Protein AF-A0A1H7QN68-F1 (afdb_monomer_lite)

Organism: NCBI:txid650850

Structure (mmCIF, N/CA/C/O backbone):
data_AF-A0A1H7QN68-F1
#
_entry.id   AF-A0A1H7QN68-F1
#
loop_
_atom_site.group_PDB
_atom_site.id
_atom_site.type_symbol
_atom_site.label_atom_id
_atom_site.label_alt_id
_atom_site.label_comp_id
_atom_site.label_asym_id
_atom_site.label_entity_id
_atom_site.label_seq_id
_atom_site.pdbx_PDB_ins_code
_atom_site.Cartn_x
_atom_site.Cartn_y
_atom_site.Cartn_z
_atom_site.occupancy
_atom_site.B_iso_or_equiv
_atom_site.auth_seq_id
_atom_site.auth_comp_id
_atom_site.auth_asym_id
_atom_site.auth_atom_id
_atom_site.pdbx_PDB_model_num
ATOM 1 N N . MET A 1 1 ? -9.083 1.542 35.055 1.00 60.09 1 MET A N 1
ATOM 2 C CA . MET A 1 1 ? -8.509 0.551 34.114 1.00 60.09 1 MET A CA 1
ATOM 3 C C . MET A 1 1 ? -9.070 0.660 32.695 1.00 60.09 1 MET A C 1
ATOM 5 O O . MET A 1 1 ? -8.271 0.891 31.803 1.00 60.09 1 MET A O 1
ATOM 9 N N . LYS A 1 2 ? -10.392 0.596 32.450 1.00 62.53 2 LYS A N 1
ATOM 10 C CA . LYS A 1 2 ? -10.976 0.609 31.081 1.00 62.53 2 LYS A CA 1
ATOM 11 C C . LYS A 1 2 ? -10.493 1.745 30.150 1.00 62.53 2 LYS A C 1
ATOM 13 O O . LYS A 1 2 ? -10.200 1.475 28.995 1.00 62.53 2 LYS A O 1
ATOM 18 N N . LYS A 1 3 ? -10.327 2.974 30.662 1.00 66.19 3 LYS A N 1
ATOM 19 C CA . LYS A 1 3 ? -9.848 4.139 29.881 1.00 66.19 3 LYS A CA 1
ATOM 20 C C . LYS A 1 3 ? -8.395 4.027 29.383 1.00 66.19 3 LYS A C 1
ATOM 22 O O . LYS A 1 3 ? -8.049 4.620 28.371 1.00 66.19 3 LYS A O 1
ATOM 27 N N . PHE A 1 4 ? -7.540 3.295 30.100 1.00 68.56 4 PHE A N 1
ATOM 28 C CA . PHE A 1 4 ? -6.133 3.125 29.719 1.00 68.56 4 PHE A CA 1
ATOM 29 C C . PHE A 1 4 ? -5.991 2.090 28.597 1.00 68.56 4 PHE A C 1
ATOM 31 O O . PHE A 1 4 ? -5.291 2.332 27.621 1.00 68.56 4 PHE A O 1
ATOM 38 N N . TYR A 1 5 ? -6.729 0.978 28.696 1.00 69.31 5 TYR A N 1
ATOM 39 C CA . TYR A 1 5 ? -6.780 -0.037 27.641 1.00 69.31 5 TYR A CA 1
ATOM 40 C C . TYR A 1 5 ? -7.396 0.502 26.348 1.00 69.31 5 TYR A C 1
ATOM 42 O O . TYR A 1 5 ? -6.872 0.219 25.278 1.00 69.31 5 TYR A O 1
ATOM 50 N N . SER A 1 6 ? -8.450 1.324 26.436 1.00 75.69 6 SER A N 1
ATOM 51 C CA . SER A 1 6 ? -9.052 1.945 25.250 1.00 75.69 6 SER A CA 1
ATOM 52 C C . SER A 1 6 ? -8.104 2.920 24.554 1.00 75.69 6 SER A C 1
ATOM 54 O O . SER A 1 6 ? -8.057 2.932 23.332 1.00 75.69 6 SER A O 1
ATOM 56 N N . LYS A 1 7 ? -7.327 3.705 25.316 1.00 80.81 7 LYS A N 1
ATOM 57 C CA . LYS A 1 7 ? -6.323 4.611 24.746 1.00 80.81 7 LYS A CA 1
ATOM 58 C C . LYS A 1 7 ? -5.193 3.834 24.072 1.00 80.81 7 LYS A C 1
ATOM 60 O O . LYS A 1 7 ? -4.931 4.055 22.904 1.00 80.81 7 LYS A O 1
ATOM 65 N N . LYS A 1 8 ? -4.601 2.857 24.767 1.00 85.06 8 LYS A N 1
ATOM 66 C CA . LYS A 1 8 ? -3.518 2.033 24.210 1.00 85.06 8 LYS A CA 1
ATOM 67 C C . LYS A 1 8 ? -3.945 1.288 22.940 1.00 85.06 8 LYS A C 1
ATOM 69 O O . LYS A 1 8 ? -3.158 1.155 22.009 1.00 85.06 8 LYS A O 1
ATOM 74 N N . TRP A 1 9 ? -5.181 0.792 22.912 1.00 83.44 9 TRP A N 1
ATOM 75 C CA . TRP A 1 9 ? -5.756 0.162 21.727 1.00 83.44 9 TRP A CA 1
ATOM 76 C C . TRP A 1 9 ? -5.907 1.148 20.564 1.00 83.44 9 TRP A C 1
ATOM 78 O O . TRP A 1 9 ? -5.538 0.822 19.441 1.00 83.44 9 TRP A O 1
ATOM 88 N N . TRP A 1 10 ? -6.403 2.355 20.843 1.00 87.88 10 TRP A N 1
ATOM 89 C CA . TRP A 1 10 ? -6.538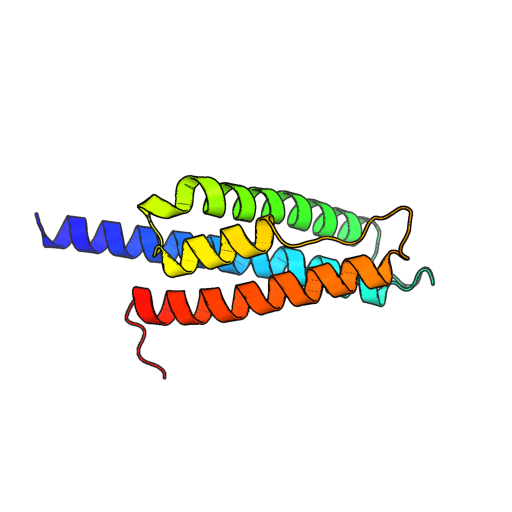 3.409 19.841 1.00 87.88 10 TRP A CA 1
ATOM 90 C C . TRP A 1 10 ? -5.173 3.830 19.276 1.00 87.88 10 TRP A C 1
ATOM 92 O O . TRP A 1 10 ? -5.004 3.800 18.062 1.00 87.88 10 TRP A O 1
ATOM 102 N N . ASP A 1 11 ? -4.180 4.071 20.140 1.00 87.88 11 ASP A N 1
ATOM 103 C CA . ASP A 1 11 ? -2.806 4.414 19.741 1.00 87.88 11 ASP A CA 1
ATOM 104 C C . ASP A 1 11 ? -2.177 3.298 18.873 1.00 87.88 11 ASP A C 1
ATOM 106 O O . ASP A 1 11 ? -1.495 3.564 17.887 1.00 87.88 11 ASP A O 1
ATOM 110 N N . SER A 1 12 ? -2.440 2.024 19.201 1.00 89.25 12 SER A N 1
ATOM 111 C CA . SER A 1 12 ? -1.940 0.879 18.415 1.00 89.25 12 SER A CA 1
ATOM 112 C C . SER A 1 12 ? -2.571 0.819 17.022 1.00 89.25 12 SER A C 1
ATOM 114 O O . SER A 1 12 ? -1.896 0.500 16.047 1.00 89.25 12 SER A O 1
ATOM 116 N N . LYS A 1 13 ? -3.869 1.126 16.928 1.00 90.75 13 LYS A N 1
ATOM 117 C CA . LYS A 1 13 ? -4.607 1.151 15.665 1.00 90.75 13 LYS A CA 1
ATOM 118 C C . LYS A 1 13 ? -4.174 2.318 14.779 1.00 90.75 13 LYS A C 1
ATOM 120 O O . LYS A 1 13 ? -3.973 2.112 13.587 1.00 90.75 13 LYS A O 1
ATOM 125 N N . GLU A 1 14 ? -3.999 3.508 15.351 1.00 92.31 14 GLU A N 1
ATOM 126 C CA . GLU A 1 14 ? -3.453 4.674 14.645 1.00 92.31 14 GLU A CA 1
ATOM 127 C C . GLU A 1 14 ? -2.071 4.356 14.068 1.00 92.31 14 GLU A C 1
ATOM 129 O O . GLU A 1 14 ? -1.848 4.538 12.872 1.00 92.31 14 GLU A O 1
ATOM 134 N N . HIS A 1 15 ? -1.180 3.799 14.893 1.00 92.06 15 HIS A N 1
ATOM 135 C CA . HIS A 1 15 ? 0.162 3.425 14.466 1.00 92.06 15 HIS A CA 1
ATOM 136 C C . HIS A 1 15 ? 0.150 2.404 13.322 1.00 92.06 15 HIS A C 1
ATOM 138 O O . HIS A 1 15 ? 0.831 2.608 12.322 1.00 92.06 15 HIS A O 1
ATOM 144 N N . ALA A 1 16 ? -0.667 1.351 13.424 1.00 91.94 16 ALA A N 1
ATOM 145 C CA . ALA A 1 16 ? -0.770 0.345 12.370 1.00 91.94 16 ALA A CA 1
ATOM 146 C C . ALA A 1 16 ? -1.261 0.938 11.041 1.00 91.94 16 ALA A C 1
ATOM 148 O O . ALA A 1 16 ? -0.708 0.624 9.989 1.00 91.94 16 ALA A O 1
ATOM 149 N N . TYR A 1 17 ? -2.273 1.813 11.071 1.00 94.19 17 TYR A N 1
ATOM 150 C CA . TYR A 1 17 ? -2.741 2.486 9.858 1.00 94.19 17 TYR A CA 1
ATOM 151 C C . TYR A 1 17 ? -1.676 3.410 9.263 1.00 94.19 17 TYR A C 1
ATOM 153 O O . TYR A 1 17 ? -1.494 3.389 8.048 1.00 94.19 17 TYR A O 1
ATOM 161 N N . ALA A 1 18 ? -0.953 4.172 10.090 1.00 94.25 18 ALA A N 1
ATOM 162 C CA . ALA A 1 18 ? 0.139 5.026 9.627 1.00 94.25 18 ALA A CA 1
ATOM 163 C C . ALA A 1 18 ? 1.241 4.208 8.934 1.00 94.25 18 ALA A C 1
ATOM 165 O O . ALA A 1 18 ? 1.611 4.521 7.809 1.00 94.25 18 ALA A O 1
ATOM 166 N N . GLU A 1 19 ? 1.686 3.101 9.540 1.00 93.62 19 GLU A N 1
ATOM 167 C CA . GLU A 1 19 ? 2.714 2.239 8.941 1.00 93.62 19 GLU A CA 1
ATOM 168 C C . GLU A 1 19 ? 2.285 1.635 7.594 1.00 93.62 19 GLU A C 1
ATOM 170 O O . GLU A 1 19 ? 3.108 1.514 6.685 1.00 93.62 19 GLU A O 1
ATOM 175 N N . ILE A 1 20 ? 1.011 1.248 7.453 1.00 94.62 20 ILE A N 1
ATOM 176 C CA . ILE A 1 20 ? 0.469 0.719 6.192 1.00 94.62 20 ILE A CA 1
ATOM 177 C C . ILE A 1 20 ? 0.417 1.816 5.128 1.00 94.62 20 ILE A C 1
ATOM 179 O O . ILE A 1 20 ? 0.805 1.574 3.988 1.00 94.62 20 ILE A O 1
ATOM 183 N N . ILE A 1 21 ? -0.070 3.004 5.493 1.00 96.38 21 ILE A N 1
ATOM 184 C CA . ILE A 1 21 ? -0.179 4.152 4.588 1.00 96.38 21 ILE A CA 1
ATOM 185 C C . ILE A 1 21 ? 1.208 4.556 4.081 1.00 96.38 21 ILE A C 1
ATOM 187 O O . ILE A 1 21 ? 1.393 4.653 2.870 1.00 96.38 21 ILE A O 1
ATOM 191 N N . ASP A 1 22 ? 2.183 4.704 4.979 1.00 95.56 22 ASP A N 1
ATOM 192 C CA . ASP A 1 22 ? 3.562 5.049 4.624 1.00 95.56 22 ASP A CA 1
ATOM 193 C C . ASP A 1 22 ? 4.171 4.000 3.685 1.00 95.56 22 ASP A C 1
ATOM 195 O O . ASP A 1 22 ? 4.745 4.338 2.654 1.00 95.56 22 ASP A O 1
ATOM 199 N N . ALA A 1 23 ? 3.981 2.710 3.982 1.00 95.44 23 ALA A N 1
ATOM 200 C CA . ALA A 1 23 ? 4.490 1.642 3.127 1.00 95.44 23 ALA A CA 1
ATOM 201 C C . ALA A 1 23 ? 3.831 1.631 1.735 1.00 95.44 23 ALA A C 1
ATOM 203 O O . ALA A 1 23 ? 4.491 1.352 0.736 1.00 95.44 23 ALA A O 1
ATOM 204 N N . LEU A 1 24 ? 2.537 1.937 1.634 1.00 96.31 24 LEU A N 1
ATOM 205 C CA . LEU A 1 24 ? 1.880 2.059 0.332 1.00 96.31 24 LEU A CA 1
ATOM 206 C C . LEU A 1 24 ? 2.433 3.252 -0.457 1.00 96.31 24 LEU A C 1
ATOM 208 O O . LEU A 1 24 ? 2.687 3.105 -1.649 1.00 96.31 24 LEU A O 1
ATOM 212 N N . TYR A 1 25 ? 2.680 4.391 0.198 1.00 94.81 25 TYR A N 1
ATOM 213 C CA . TYR A 1 25 ? 3.318 5.550 -0.432 1.00 94.81 25 TYR A CA 1
ATOM 214 C C . TYR A 1 25 ? 4.723 5.241 -0.953 1.00 94.81 25 TYR A C 1
ATOM 216 O O . TYR A 1 25 ? 5.016 5.573 -2.100 1.00 94.81 25 TYR A O 1
ATOM 224 N N . ASP A 1 26 ? 5.557 4.566 -0.160 1.00 93.50 26 ASP A N 1
ATOM 225 C CA . ASP A 1 26 ? 6.916 4.179 -0.563 1.00 93.50 26 ASP A CA 1
ATOM 226 C C . ASP A 1 26 ? 6.905 3.316 -1.841 1.00 93.50 26 ASP A C 1
ATOM 228 O O . ASP A 1 26 ? 7.733 3.497 -2.737 1.00 93.50 26 ASP A O 1
ATOM 232 N N . VAL A 1 27 ? 5.944 2.389 -1.957 1.00 93.88 27 VAL A N 1
ATOM 233 C CA . VAL A 1 27 ? 5.795 1.554 -3.159 1.00 93.88 27 VAL A CA 1
ATOM 234 C C . VAL A 1 27 ? 5.312 2.369 -4.356 1.00 93.88 27 VAL A C 1
ATOM 236 O O . VAL A 1 27 ? 5.886 2.256 -5.437 1.00 93.88 27 VAL A O 1
ATOM 239 N N . ILE A 1 28 ? 4.289 3.204 -4.168 1.00 93.81 28 ILE A N 1
ATOM 240 C CA . ILE A 1 28 ? 3.739 4.074 -5.217 1.00 93.81 28 ILE A CA 1
ATOM 241 C C . ILE A 1 28 ? 4.838 4.981 -5.781 1.00 93.81 28 ILE A C 1
ATOM 243 O O . ILE A 1 28 ? 5.015 5.038 -6.996 1.00 93.81 28 ILE A O 1
ATOM 247 N N . GLN A 1 29 ? 5.623 5.615 -4.907 1.00 90.69 29 GLN A N 1
ATOM 248 C CA . GLN A 1 29 ? 6.724 6.489 -5.299 1.00 90.69 29 GLN A CA 1
ATOM 249 C C . GLN A 1 29 ? 7.779 5.739 -6.118 1.00 90.69 29 GLN A C 1
ATOM 251 O O . GLN A 1 29 ? 8.265 6.251 -7.126 1.00 90.69 29 GLN A O 1
ATOM 256 N N . TYR A 1 30 ? 8.126 4.513 -5.718 1.00 89.81 30 TYR A N 1
ATOM 257 C CA . TYR A 1 30 ? 9.060 3.690 -6.484 1.00 89.81 30 TYR A CA 1
ATOM 258 C C . TYR A 1 30 ? 8.534 3.390 -7.895 1.00 89.81 30 TYR A C 1
ATOM 260 O O . TYR A 1 30 ? 9.282 3.510 -8.868 1.00 89.81 30 TYR A O 1
ATOM 268 N N . CYS A 1 31 ? 7.249 3.047 -8.023 1.00 89.69 31 CYS A N 1
ATOM 269 C CA . CYS A 1 31 ? 6.615 2.798 -9.316 1.00 89.69 31 CYS A CA 1
ATOM 270 C C . CYS A 1 31 ? 6.573 4.052 -10.204 1.00 89.69 31 CYS A C 1
ATOM 272 O O . CYS A 1 31 ? 6.879 3.950 -11.390 1.00 89.69 31 CYS A O 1
ATOM 274 N N . GLU A 1 32 ? 6.258 5.230 -9.650 1.00 86.62 32 GLU A N 1
ATOM 275 C CA . GLU A 1 32 ? 6.273 6.506 -10.391 1.00 86.62 32 GLU A CA 1
ATOM 276 C C . GLU A 1 32 ? 7.658 6.793 -10.968 1.00 86.62 32 GLU A C 1
ATOM 278 O O . GLU A 1 32 ? 7.802 7.030 -12.167 1.00 86.62 32 GLU A O 1
ATOM 283 N N . ILE A 1 33 ? 8.693 6.669 -10.137 1.00 84.12 33 ILE A N 1
ATOM 284 C CA . ILE A 1 33 ? 10.079 6.889 -10.552 1.00 84.12 33 ILE A CA 1
ATOM 285 C C . ILE A 1 33 ? 10.472 5.923 -11.669 1.00 84.12 33 ILE A C 1
ATOM 287 O O . ILE A 1 33 ? 11.087 6.321 -12.658 1.00 84.12 33 ILE A O 1
ATOM 291 N N . LYS A 1 34 ? 10.112 4.645 -11.528 1.00 84.38 34 LYS A N 1
ATOM 292 C CA . LYS A 1 34 ? 10.446 3.624 -12.523 1.00 84.38 34 LYS A CA 1
ATOM 293 C C . LYS A 1 34 ? 9.672 3.773 -13.828 1.00 84.38 34 LYS A C 1
ATOM 295 O O . LYS A 1 34 ? 10.206 3.419 -14.878 1.00 84.38 34 LYS A O 1
ATOM 300 N N . LYS A 1 35 ? 8.469 4.344 -13.780 1.00 75.38 35 LYS A N 1
ATOM 301 C CA . LYS A 1 35 ? 7.716 4.748 -14.969 1.00 75.38 35 LYS A CA 1
ATOM 302 C C . LYS A 1 35 ? 8.386 5.933 -15.671 1.00 75.38 35 LYS A C 1
ATOM 304 O O . LYS A 1 35 ? 8.531 5.898 -16.885 1.00 75.38 35 LYS A O 1
ATOM 309 N N . GLU A 1 36 ? 8.831 6.945 -14.926 1.00 71.06 36 GLU A N 1
ATOM 310 C CA . GLU A 1 36 ? 9.449 8.167 -15.469 1.00 71.06 36 GLU A CA 1
ATOM 311 C C . GLU A 1 36 ? 10.863 7.972 -16.042 1.00 71.06 36 GLU A C 1
ATOM 313 O O . GLU A 1 36 ? 11.279 8.729 -16.919 1.00 71.06 36 GLU A O 1
ATOM 318 N N . ASP A 1 37 ? 11.608 6.960 -15.591 1.00 72.31 37 ASP A N 1
ATOM 319 C CA . ASP A 1 37 ? 12.993 6.722 -16.027 1.00 72.31 37 ASP A CA 1
ATOM 320 C C . ASP A 1 37 ? 13.098 6.250 -17.502 1.00 72.31 37 ASP A C 1
ATOM 322 O O . ASP A 1 37 ? 14.151 6.386 -18.124 1.00 72.31 37 ASP A O 1
ATOM 326 N N . TYR A 1 38 ? 12.007 5.741 -18.103 1.00 60.72 38 TYR A N 1
ATOM 327 C CA . TYR A 1 38 ? 11.822 5.370 -19.531 1.00 60.72 38 TYR A CA 1
ATOM 328 C C . TYR A 1 38 ? 13.043 4.784 -20.290 1.00 60.72 38 TYR A C 1
ATOM 330 O O . TYR A 1 38 ? 13.136 4.898 -21.514 1.00 60.72 38 TYR A O 1
ATOM 338 N N . GLY A 1 39 ? 14.011 4.173 -19.599 1.00 54.28 39 GLY A N 1
ATOM 339 C CA . GLY A 1 39 ? 15.259 3.682 -20.189 1.00 54.28 39 GLY A CA 1
ATOM 340 C C . GLY A 1 39 ? 16.110 4.744 -20.905 1.00 54.28 39 GLY A C 1
ATOM 341 O O . GLY A 1 39 ? 17.017 4.373 -21.649 1.00 54.28 39 GLY A O 1
ATOM 342 N N . GLN A 1 40 ? 15.843 6.045 -20.718 1.00 56.72 40 GLN A N 1
ATOM 343 C CA . GLN A 1 40 ? 16.569 7.118 -21.419 1.00 56.72 40 GLN A CA 1
ATOM 344 C C . GLN A 1 40 ? 17.819 7.600 -20.672 1.00 56.72 40 GLN A C 1
ATOM 346 O O . GLN A 1 40 ? 18.541 8.453 -21.183 1.00 56.72 40 GLN A O 1
ATOM 351 N N . GLY A 1 41 ? 18.102 7.053 -19.484 1.00 54.50 41 GLY A N 1
ATOM 352 C CA . GLY A 1 41 ? 19.306 7.386 -18.716 1.00 54.50 41 GLY A CA 1
ATOM 353 C C . GLY A 1 41 ? 19.282 8.783 -18.088 1.00 54.50 41 GLY A C 1
ATOM 354 O O . GLY A 1 41 ? 20.321 9.265 -17.645 1.00 54.50 41 GLY A O 1
ATOM 355 N N . ASN A 1 42 ? 18.107 9.419 -18.034 1.00 57.12 42 ASN A N 1
ATOM 356 C CA . ASN A 1 42 ? 17.879 10.694 -17.347 1.00 57.12 42 ASN A CA 1
ATOM 357 C C . ASN A 1 42 ? 17.315 10.499 -15.926 1.00 57.12 42 ASN A C 1
ATOM 359 O O . ASN A 1 42 ? 16.863 11.468 -15.316 1.00 57.12 42 ASN A O 1
ATOM 363 N N . GLY A 1 43 ? 17.302 9.258 -15.431 1.00 63.44 43 GLY A N 1
ATOM 364 C CA . GLY A 1 43 ? 16.813 8.892 -14.110 1.00 63.44 43 GLY A CA 1
ATOM 365 C C . GLY A 1 43 ? 17.573 9.538 -12.956 1.00 63.44 43 GLY A C 1
ATOM 366 O O . GLY A 1 43 ? 18.510 10.328 -13.113 1.00 63.44 43 GLY A O 1
ATOM 367 N N . TYR A 1 44 ? 17.144 9.199 -11.746 1.00 69.00 44 TYR A N 1
ATOM 368 C CA . TYR A 1 44 ? 17.770 9.700 -10.530 1.00 69.00 44 TYR A CA 1
ATOM 369 C C . TYR A 1 44 ? 19.238 9.249 -10.417 1.00 69.00 44 TYR A C 1
ATOM 371 O O . TYR A 1 44 ? 19.606 8.192 -10.930 1.00 69.00 44 TYR A O 1
ATOM 379 N N . PRO A 1 45 ? 20.091 10.004 -9.694 1.00 78.19 45 PRO A N 1
ATOM 380 C CA . PRO A 1 45 ? 21.430 9.536 -9.351 1.00 78.19 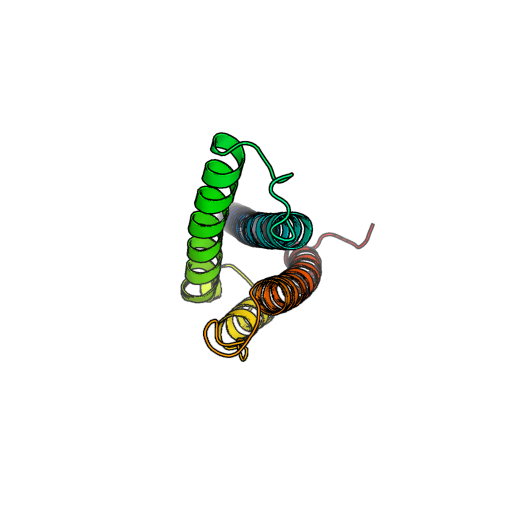45 PRO A CA 1
ATOM 381 C C . PRO A 1 45 ? 21.383 8.146 -8.701 1.00 78.19 45 PRO A C 1
ATOM 383 O O . PRO A 1 45 ? 20.481 7.877 -7.907 1.00 78.19 45 PRO A O 1
ATOM 386 N N . LEU A 1 46 ? 22.386 7.301 -8.962 1.00 76.19 46 LEU A N 1
ATOM 387 C CA . LEU A 1 46 ? 22.472 5.924 -8.438 1.00 76.19 46 LEU A CA 1
ATOM 388 C C . LEU A 1 46 ? 22.216 5.819 -6.923 1.00 76.19 46 LEU A C 1
ATOM 390 O O . LEU A 1 46 ? 21.598 4.866 -6.457 1.00 76.19 46 LEU A O 1
ATOM 394 N N . GLU A 1 47 ? 22.668 6.805 -6.144 1.00 79.94 47 GLU A N 1
ATOM 395 C CA . GLU A 1 47 ? 22.434 6.862 -4.695 1.00 79.94 47 GLU A CA 1
ATOM 396 C C . GLU A 1 47 ? 20.943 6.966 -4.350 1.00 79.94 47 GLU A C 1
ATOM 398 O O . GLU A 1 47 ? 20.455 6.241 -3.486 1.00 79.94 47 GLU A O 1
ATOM 403 N N . LYS A 1 48 ? 20.207 7.819 -5.069 1.00 78.88 48 LYS A N 1
ATOM 404 C CA . LYS A 1 48 ? 18.759 7.982 -4.913 1.00 78.88 48 LYS A CA 1
ATOM 405 C C . LYS A 1 48 ? 18.007 6.747 -5.390 1.00 78.88 48 LYS A C 1
ATOM 407 O O . LYS A 1 48 ? 17.076 6.310 -4.729 1.00 78.88 48 LYS A O 1
ATOM 412 N N . GLU A 1 49 ? 18.418 6.153 -6.507 1.00 79.00 49 GLU A N 1
ATOM 413 C CA . GLU A 1 49 ? 17.807 4.914 -6.994 1.00 79.00 49 GLU A CA 1
ATOM 414 C C . GLU A 1 49 ? 17.964 3.764 -5.982 1.00 79.00 49 GLU A C 1
ATOM 416 O O . GLU A 1 49 ? 17.010 3.030 -5.708 1.00 79.00 49 GLU A O 1
ATOM 421 N N . SER A 1 50 ? 19.149 3.645 -5.377 1.00 83.06 50 SER A N 1
ATOM 422 C CA . SER A 1 50 ? 19.431 2.682 -4.308 1.00 83.06 50 SER A CA 1
ATOM 423 C C . SER A 1 50 ? 18.562 2.929 -3.070 1.00 83.06 50 SER A C 1
ATOM 425 O O . SER A 1 50 ? 17.983 1.988 -2.522 1.00 83.06 50 SER A O 1
ATOM 427 N N . GLU A 1 51 ? 18.402 4.193 -2.665 1.00 86.06 51 GLU A N 1
ATOM 428 C CA . GLU A 1 51 ? 17.508 4.591 -1.573 1.00 86.06 51 GLU A CA 1
ATOM 429 C C . GLU A 1 51 ? 16.059 4.171 -1.855 1.00 86.06 51 GLU A C 1
ATOM 431 O O . GLU A 1 51 ? 15.447 3.481 -1.039 1.00 86.06 51 GLU A O 1
ATOM 436 N N . PHE A 1 52 ? 15.529 4.494 -3.038 1.00 83.06 52 PHE A N 1
ATOM 437 C CA . PHE A 1 52 ? 14.163 4.133 -3.417 1.00 83.06 52 PHE A CA 1
ATOM 438 C C . PHE A 1 52 ? 13.956 2.616 -3.500 1.00 83.06 52 PHE A C 1
ATOM 440 O O . PHE A 1 52 ? 12.931 2.116 -3.046 1.00 83.06 52 PHE A O 1
ATOM 447 N N . SER A 1 53 ? 14.934 1.867 -4.013 1.00 84.69 53 SER A N 1
ATOM 448 C CA . SER A 1 53 ? 14.891 0.397 -4.049 1.00 84.69 53 SER A CA 1
ATOM 449 C C . SER A 1 53 ? 14.883 -0.225 -2.644 1.00 84.69 53 SER A C 1
ATOM 451 O O . SER A 1 53 ? 14.131 -1.167 -2.358 1.00 84.69 53 SER A O 1
ATOM 453 N N . SER A 1 54 ? 15.681 0.333 -1.729 1.00 87.81 54 SER A N 1
ATOM 454 C CA . SER A 1 54 ? 15.706 -0.071 -0.321 1.00 87.81 54 SER A CA 1
ATOM 455 C C . SER A 1 54 ? 14.367 0.215 0.364 1.00 87.81 54 SER A C 1
ATOM 457 O O . SER A 1 54 ? 13.803 -0.671 1.015 1.00 87.81 54 SER A O 1
ATOM 459 N N . ASN A 1 55 ? 13.817 1.416 0.160 1.00 87.00 55 ASN A N 1
ATOM 460 C CA . ASN A 1 55 ? 12.521 1.818 0.707 1.00 87.00 55 ASN A CA 1
ATOM 461 C C . ASN A 1 55 ? 11.393 0.940 0.162 1.00 87.00 55 ASN A C 1
ATOM 463 O O . ASN A 1 55 ? 10.621 0.405 0.953 1.00 87.00 55 ASN A O 1
ATOM 467 N N . TYR A 1 56 ? 11.365 0.681 -1.148 1.00 88.50 56 TYR A N 1
ATOM 468 C CA . TYR A 1 56 ? 10.425 -0.251 -1.776 1.00 88.50 56 TYR A CA 1
ATOM 469 C C . TYR A 1 56 ? 10.483 -1.639 -1.132 1.00 88.50 56 TYR A C 1
ATOM 471 O O . TYR A 1 56 ? 9.458 -2.192 -0.734 1.00 88.50 56 TYR A O 1
ATOM 479 N N . THR A 1 57 ? 11.686 -2.197 -0.967 1.00 87.50 57 THR A N 1
ATOM 480 C CA . THR A 1 57 ? 11.857 -3.524 -0.359 1.00 87.50 57 THR A CA 1
ATOM 481 C C . THR A 1 57 ? 11.335 -3.539 1.078 1.00 87.50 57 THR A C 1
ATOM 483 O O . THR A 1 57 ? 10.594 -4.445 1.467 1.00 87.50 57 THR A O 1
ATOM 486 N N . ALA A 1 58 ? 11.692 -2.533 1.878 1.00 90.44 58 ALA A N 1
ATOM 487 C CA . ALA A 1 58 ? 11.230 -2.414 3.256 1.00 90.44 58 ALA A CA 1
ATOM 488 C C . ALA A 1 58 ? 9.703 -2.251 3.335 1.00 90.44 58 ALA A C 1
ATOM 490 O O . ALA A 1 58 ? 9.051 -2.916 4.143 1.00 90.44 58 ALA A O 1
ATOM 491 N N . ALA A 1 59 ? 9.131 -1.415 2.475 1.00 90.44 59 ALA A N 1
ATOM 492 C CA . ALA A 1 59 ? 7.703 -1.168 2.372 1.00 90.44 59 ALA A CA 1
ATOM 493 C C . ALA A 1 59 ? 6.922 -2.423 1.968 1.00 90.44 59 ALA A C 1
ATOM 495 O O . ALA A 1 59 ? 5.932 -2.772 2.614 1.00 90.44 59 ALA A O 1
ATOM 496 N N . PHE A 1 60 ? 7.422 -3.182 0.993 1.00 88.44 60 PHE A N 1
ATOM 497 C CA . PHE A 1 60 ? 6.841 -4.461 0.600 1.00 88.44 60 PHE A CA 1
ATOM 498 C C . PHE A 1 60 ? 6.755 -5.436 1.785 1.00 88.44 60 PHE A C 1
ATOM 500 O O . PHE A 1 60 ? 5.711 -6.050 2.031 1.00 88.44 60 PHE A O 1
ATOM 507 N N . TRP A 1 61 ? 7.823 -5.543 2.584 1.00 89.06 61 TRP A N 1
ATOM 508 C CA . TRP A 1 61 ? 7.815 -6.375 3.790 1.00 89.06 61 TRP A CA 1
ATOM 509 C C . TRP A 1 61 ? 6.867 -5.859 4.875 1.00 89.06 61 TRP A C 1
ATOM 511 O O . TRP A 1 61 ? 6.247 -6.676 5.563 1.00 89.06 61 TRP A O 1
ATOM 521 N N . LYS A 1 62 ? 6.722 -4.537 5.029 1.00 90.38 62 LYS A N 1
ATOM 522 C CA . LYS A 1 62 ? 5.744 -3.934 5.948 1.00 90.38 62 LYS A CA 1
ATOM 523 C C . LYS A 1 62 ? 4.314 -4.270 5.532 1.00 90.38 62 LYS A C 1
ATOM 525 O O . LYS A 1 62 ? 3.562 -4.762 6.368 1.00 90.38 62 LYS A O 1
ATOM 530 N N . ILE A 1 63 ? 3.961 -4.100 4.254 1.00 90.19 63 ILE A N 1
ATOM 531 C CA . ILE A 1 63 ? 2.631 -4.442 3.720 1.00 90.19 63 ILE A CA 1
ATOM 532 C C . ILE A 1 63 ? 2.346 -5.929 3.933 1.00 90.19 63 ILE A C 1
ATOM 534 O O . ILE A 1 63 ? 1.289 -6.293 4.453 1.00 90.19 63 ILE A O 1
ATOM 538 N N . LYS A 1 64 ? 3.308 -6.800 3.605 1.00 87.94 64 LYS A N 1
ATOM 539 C CA . LYS A 1 64 ? 3.167 -8.245 3.814 1.00 87.94 64 LYS A CA 1
ATOM 540 C C . LYS A 1 64 ? 2.922 -8.579 5.285 1.00 87.94 64 LYS A C 1
ATOM 542 O O . LYS A 1 64 ? 1.970 -9.283 5.603 1.00 87.94 64 LYS A O 1
ATOM 547 N N . ARG A 1 65 ? 3.731 -8.019 6.189 1.00 86.69 65 ARG A N 1
ATOM 548 C CA . ARG A 1 65 ? 3.554 -8.195 7.634 1.00 86.69 65 ARG A CA 1
ATOM 549 C C . ARG A 1 65 ? 2.177 -7.708 8.076 1.00 86.69 65 ARG A C 1
ATOM 551 O O . ARG A 1 65 ? 1.487 -8.446 8.763 1.00 86.69 65 ARG A O 1
ATOM 558 N N . ALA A 1 66 ? 1.765 -6.508 7.677 1.00 85.69 66 ALA A N 1
ATOM 559 C CA . ALA A 1 66 ? 0.457 -5.959 8.016 1.00 85.69 66 ALA A CA 1
ATOM 560 C C . ALA A 1 66 ? -0.697 -6.825 7.490 1.00 85.69 66 ALA A C 1
ATOM 562 O O . ALA A 1 66 ? -1.710 -6.955 8.164 1.00 85.69 66 ALA A O 1
ATOM 563 N N . THR A 1 67 ? -0.525 -7.479 6.343 1.00 85.56 67 THR A N 1
ATOM 564 C CA . THR A 1 67 ? -1.489 -8.463 5.830 1.00 85.56 67 THR A CA 1
ATOM 565 C C . THR A 1 67 ? -1.556 -9.694 6.741 1.00 85.56 67 THR A C 1
ATOM 567 O O . THR A 1 67 ? -2.639 -10.135 7.106 1.00 85.56 67 THR A O 1
ATOM 570 N N . ASP A 1 68 ? -0.400 -10.218 7.160 1.00 81.94 68 ASP A N 1
ATOM 571 C CA . ASP A 1 68 ? -0.306 -11.465 7.930 1.00 81.94 68 ASP A CA 1
ATOM 572 C C . ASP A 1 68 ? -0.682 -11.300 9.418 1.00 81.94 68 ASP A C 1
ATOM 574 O O . ASP A 1 68 ? -1.201 -12.232 10.033 1.00 81.94 68 ASP A O 1
ATOM 578 N N . VAL A 1 69 ? -0.416 -10.133 10.023 1.00 75.25 69 VAL A N 1
ATOM 579 C CA . VAL A 1 69 ? -0.647 -9.882 11.464 1.00 75.25 69 VAL A CA 1
ATOM 580 C C . VAL A 1 69 ? -1.691 -8.803 11.758 1.00 75.25 69 VAL A C 1
ATOM 582 O O . VAL A 1 69 ? -2.088 -8.633 12.913 1.00 75.25 69 VAL A O 1
ATOM 585 N N . GLY A 1 70 ? -2.153 -8.067 10.744 1.00 66.00 70 GLY A N 1
ATOM 586 C CA . GLY A 1 70 ? -3.030 -6.905 10.910 1.00 66.00 70 GLY A CA 1
ATOM 587 C C . GLY A 1 70 ? -4.423 -7.240 11.429 1.00 66.00 70 GLY A C 1
ATOM 588 O O . GLY A 1 70 ? -5.027 -6.389 12.079 1.00 66.00 70 GLY A O 1
ATOM 589 N N . ALA A 1 71 ? -4.894 -8.480 11.258 1.00 68.06 71 ALA A N 1
ATOM 590 C CA . ALA A 1 71 ? -6.194 -8.956 11.750 1.00 68.06 71 ALA A CA 1
ATOM 591 C C . ALA A 1 71 ? -6.464 -8.619 13.229 1.00 68.06 71 ALA A C 1
ATOM 593 O O . ALA A 1 71 ? -7.610 -8.485 13.658 1.00 68.06 71 ALA A O 1
ATOM 594 N N . PHE A 1 72 ? -5.396 -8.486 14.021 1.00 74.31 72 PHE A N 1
ATOM 595 C CA . PHE A 1 72 ? -5.459 -8.195 15.448 1.00 74.31 72 PHE A CA 1
ATOM 596 C C . PHE A 1 72 ? -5.473 -6.704 15.802 1.00 74.31 72 PHE A C 1
ATOM 598 O O . PHE A 1 72 ? -5.601 -6.403 16.984 1.00 74.31 72 PHE A O 1
ATOM 605 N N . VAL A 1 73 ? -5.294 -5.781 14.851 1.00 85.44 73 VAL A N 1
ATOM 606 C CA . VAL A 1 73 ? -5.140 -4.335 15.123 1.00 85.44 73 VAL A CA 1
ATOM 607 C C . VAL A 1 73 ? -5.987 -3.463 14.185 1.00 85.44 73 VAL A C 1
ATOM 609 O O . VAL A 1 73 ? -6.599 -2.492 14.639 1.00 85.44 73 VAL A O 1
ATOM 612 N N . ILE A 1 74 ? -6.077 -3.814 12.900 1.00 90.12 74 ILE A N 1
ATOM 613 C CA . ILE A 1 74 ? -6.911 -3.127 11.901 1.00 90.12 74 ILE A CA 1
ATOM 614 C C . ILE A 1 74 ? -8.262 -3.835 11.726 1.00 90.12 74 ILE A C 1
ATOM 616 O O . ILE A 1 74 ? -8.482 -4.929 12.244 1.00 90.12 74 ILE A O 1
ATOM 620 N N . SER A 1 75 ? -9.215 -3.191 11.049 1.00 91.88 75 SER A N 1
ATOM 621 C CA . SER A 1 75 ? -10.501 -3.828 10.749 1.00 91.88 75 SER A CA 1
ATOM 622 C C . SER A 1 75 ? -10.344 -4.981 9.752 1.00 91.88 75 SER A C 1
ATOM 624 O O . SER A 1 75 ? -9.444 -4.981 8.914 1.00 91.88 75 SER A O 1
ATOM 626 N N . ALA A 1 76 ? -11.277 -5.936 9.792 1.00 91.50 76 ALA A N 1
ATOM 627 C CA . ALA A 1 76 ? -11.345 -7.016 8.806 1.00 91.50 76 ALA A CA 1
ATOM 628 C C . ALA A 1 76 ? -11.524 -6.486 7.369 1.00 91.50 76 ALA A C 1
ATOM 630 O O . ALA A 1 76 ? -10.995 -7.065 6.426 1.00 91.50 76 ALA A O 1
ATOM 631 N N . GLU A 1 77 ? -12.228 -5.359 7.199 1.00 94.19 77 GLU A N 1
ATOM 632 C CA . GLU A 1 77 ? -12.347 -4.669 5.907 1.00 94.19 77 GLU A CA 1
ATOM 633 C C . GLU A 1 77 ? -10.969 -4.214 5.398 1.00 94.19 77 GLU A C 1
ATOM 635 O O . GLU A 1 77 ? -10.637 -4.456 4.239 1.00 94.19 77 GLU A O 1
ATOM 640 N N . ALA A 1 78 ? -10.144 -3.614 6.263 1.00 94.50 78 ALA A N 1
ATOM 641 C CA . ALA A 1 78 ? -8.805 -3.152 5.898 1.00 94.50 78 ALA A CA 1
ATOM 642 C C . ALA A 1 78 ? -7.854 -4.319 5.618 1.00 94.50 78 ALA A C 1
ATOM 644 O O . ALA A 1 78 ? -7.102 -4.279 4.647 1.00 94.50 78 ALA A O 1
ATOM 645 N N . GLN A 1 79 ? -7.932 -5.387 6.412 1.00 94.06 79 GLN A N 1
ATOM 646 C CA . GLN A 1 79 ? -7.177 -6.609 6.153 1.00 94.06 79 GLN A CA 1
ATOM 647 C C . GLN A 1 79 ? -7.516 -7.196 4.777 1.00 94.06 79 GLN A C 1
ATOM 649 O O . GLN A 1 79 ? -6.609 -7.485 4.002 1.00 94.06 79 GLN A O 1
ATOM 654 N N . ASN A 1 80 ? -8.803 -7.292 4.437 1.00 94.69 80 ASN A N 1
ATOM 655 C CA . ASN A 1 80 ? -9.240 -7.809 3.144 1.00 94.69 80 ASN A CA 1
ATOM 656 C C . ASN A 1 80 ? -8.709 -6.953 1.976 1.00 94.69 80 ASN A C 1
ATOM 658 O O . ASN A 1 80 ? -8.365 -7.479 0.923 1.00 94.69 80 ASN A O 1
ATOM 662 N N . VAL A 1 81 ? -8.581 -5.629 2.135 1.00 96.81 81 VAL A N 1
ATOM 663 C CA . VAL A 1 81 ? -7.935 -4.779 1.112 1.00 96.81 81 VAL A CA 1
ATOM 664 C C . VAL A 1 81 ? -6.483 -5.206 0.873 1.00 96.81 81 VAL A C 1
ATOM 666 O O . VAL A 1 81 ? -6.080 -5.344 -0.281 1.00 96.81 81 VAL A O 1
ATOM 669 N N . LEU A 1 82 ? -5.714 -5.457 1.935 1.00 95.44 82 LEU A N 1
ATOM 670 C CA . LEU A 1 82 ? -4.316 -5.882 1.817 1.00 95.44 82 LEU A CA 1
ATOM 671 C C . LEU A 1 82 ? -4.175 -7.313 1.273 1.00 95.44 82 LEU A C 1
ATOM 673 O O . LEU A 1 82 ? -3.282 -7.580 0.471 1.00 95.44 82 LEU A O 1
ATOM 677 N N . GLU A 1 83 ? -5.075 -8.220 1.654 1.00 94.50 83 GLU A N 1
ATOM 678 C CA . GLU A 1 83 ? -5.122 -9.587 1.119 1.00 94.50 83 GLU A CA 1
ATOM 679 C C . GLU A 1 83 ? -5.402 -9.579 -0.385 1.00 94.50 83 GLU A C 1
ATOM 681 O O .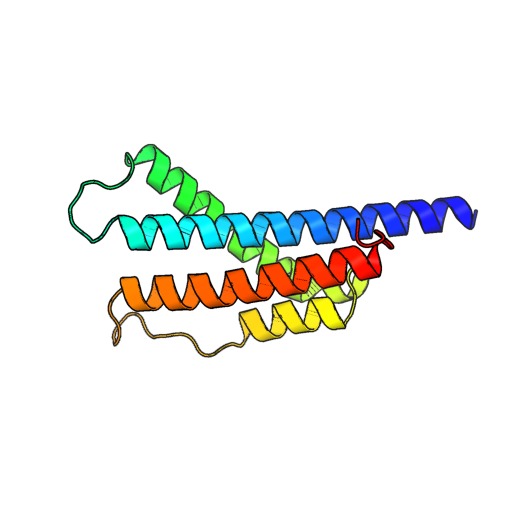 GLU A 1 83 ? -4.649 -10.178 -1.151 1.00 94.50 83 GLU A O 1
ATOM 686 N N . ASN A 1 84 ? -6.396 -8.803 -0.826 1.00 95.69 84 ASN A N 1
ATOM 687 C CA . ASN A 1 84 ? -6.697 -8.638 -2.248 1.00 95.69 84 ASN A CA 1
ATOM 688 C C . ASN A 1 84 ? -5.533 -7.995 -3.010 1.00 95.69 84 ASN A C 1
ATOM 690 O O . ASN A 1 84 ? -5.235 -8.407 -4.129 1.00 95.69 84 ASN A O 1
ATOM 694 N N . LEU A 1 85 ? -4.842 -7.014 -2.415 1.00 95.94 85 LEU A N 1
ATOM 695 C CA . LEU A 1 85 ? -3.634 -6.445 -3.010 1.00 95.94 85 LEU A CA 1
ATOM 696 C C . LEU A 1 85 ? -2.555 -7.520 -3.189 1.00 95.94 85 LEU A C 1
ATOM 698 O O . LEU A 1 85 ? -1.912 -7.566 -4.235 1.00 95.94 85 LEU A O 1
ATOM 702 N N . ARG A 1 86 ? -2.342 -8.382 -2.191 1.00 93.12 86 ARG A N 1
ATOM 703 C CA . ARG A 1 86 ? -1.337 -9.454 -2.237 1.00 93.12 86 ARG A CA 1
ATOM 704 C C . ARG A 1 86 ? -1.672 -10.526 -3.275 1.00 93.12 86 ARG A C 1
ATOM 706 O O . ARG A 1 86 ? -0.764 -10.999 -3.954 1.00 93.12 86 ARG A O 1
ATOM 713 N N . GLU A 1 87 ? -2.940 -10.912 -3.355 1.00 94.69 87 GLU A N 1
ATOM 714 C CA . GLU A 1 87 ? -3.440 -12.045 -4.149 1.00 94.69 87 GLU A CA 1
ATOM 715 C C . GLU A 1 87 ? -3.862 -11.661 -5.568 1.00 94.69 87 GLU A C 1
ATOM 717 O O . GLU A 1 87 ? -4.234 -12.532 -6.356 1.00 94.69 87 GLU A O 1
ATOM 722 N N . ARG A 1 88 ? -3.786 -10.370 -5.914 1.00 94.62 88 ARG A N 1
ATOM 723 C CA . ARG A 1 88 ? -4.103 -9.893 -7.259 1.00 94.62 88 ARG A CA 1
ATOM 724 C C . ARG A 1 88 ? -3.293 -10.643 -8.330 1.00 94.62 88 ARG A C 1
ATOM 726 O O . ARG A 1 88 ? -2.132 -10.995 -8.088 1.00 94.62 88 ARG A O 1
ATOM 733 N N . PRO A 1 89 ? -3.856 -10.825 -9.535 1.00 93.38 89 PRO A N 1
ATOM 734 C CA . PRO A 1 89 ? -3.070 -11.198 -10.704 1.00 93.38 89 PRO A CA 1
ATOM 735 C C . PRO A 1 89 ? -1.963 -10.168 -10.934 1.00 93.38 89 PRO A C 1
ATOM 737 O O . PRO A 1 89 ? -2.234 -8.975 -10.847 1.00 93.38 89 PRO A O 1
ATOM 740 N N . LYS A 1 90 ? -0.750 -10.635 -11.229 1.00 92.94 90 LYS A N 1
ATOM 741 C CA . LYS A 1 90 ? 0.395 -9.783 -11.561 1.00 92.94 90 LYS A CA 1
ATOM 742 C C . LYS A 1 90 ? 0.903 -10.123 -12.946 1.00 92.94 90 LYS A C 1
ATOM 744 O O . LYS A 1 90 ? 0.937 -11.302 -13.312 1.00 92.94 90 LYS A O 1
ATOM 749 N N . LEU A 1 91 ? 1.322 -9.108 -13.685 1.00 92.69 91 LEU A N 1
ATOM 750 C CA . LEU A 1 91 ? 2.010 -9.286 -14.952 1.00 92.69 91 LEU A CA 1
ATOM 751 C C . LEU A 1 91 ? 3.347 -10.017 -14.747 1.00 92.69 91 LEU A C 1
ATOM 753 O O . LEU A 1 91 ? 4.040 -9.847 -13.741 1.00 92.69 91 LEU A O 1
ATOM 757 N N . ASN A 1 92 ? 3.706 -10.861 -15.714 1.00 91.44 92 ASN A N 1
ATOM 758 C CA . ASN A 1 92 ? 4.996 -11.545 -15.732 1.00 91.44 92 ASN A CA 1
ATOM 759 C C . ASN A 1 92 ? 6.058 -10.645 -16.378 1.00 91.44 92 ASN A C 1
ATOM 761 O O . ASN A 1 92 ? 5.823 -10.105 -17.458 1.00 91.44 92 ASN A O 1
ATOM 765 N N . TRP A 1 93 ? 7.235 -10.563 -15.756 1.00 89.00 93 TRP A N 1
ATOM 766 C CA . TRP A 1 93 ? 8.414 -9.849 -16.257 1.00 89.00 93 TRP A CA 1
ATOM 767 C C . TRP A 1 93 ? 8.968 -10.396 -17.574 1.00 89.00 93 TRP A C 1
ATOM 769 O O . TRP A 1 93 ? 9.623 -9.656 -18.300 1.00 89.00 93 TRP A O 1
ATOM 779 N N . GLU A 1 94 ? 8.728 -11.670 -17.889 1.00 92.19 94 GLU A N 1
ATOM 780 C CA . GLU A 1 94 ? 9.194 -12.273 -19.148 1.00 92.19 94 GLU A CA 1
ATOM 781 C C . GLU A 1 94 ? 8.292 -11.920 -20.339 1.00 92.19 94 GLU A C 1
ATOM 783 O O . GLU A 1 94 ? 8.771 -11.810 -21.466 1.00 92.19 94 GLU A O 1
ATOM 788 N N . ASP A 1 95 ? 6.998 -11.719 -20.079 1.00 94.56 95 ASP A N 1
ATOM 789 C CA . ASP A 1 95 ? 5.971 -11.556 -21.114 1.00 94.56 95 ASP A CA 1
ATOM 790 C C . ASP A 1 95 ? 5.536 -10.097 -21.307 1.00 94.56 95 ASP A C 1
ATOM 792 O O . ASP A 1 95 ? 4.848 -9.783 -22.278 1.00 94.56 95 ASP A O 1
ATOM 796 N N . ASN A 1 96 ? 5.902 -9.205 -20.381 1.00 91.12 96 ASN A N 1
ATOM 797 C CA . ASN A 1 96 ? 5.454 -7.817 -20.363 1.00 91.12 96 ASN A CA 1
ATOM 798 C C . ASN A 1 96 ? 6.644 -6.870 -20.210 1.00 91.12 96 ASN A C 1
ATOM 800 O O . ASN A 1 96 ? 7.605 -7.179 -19.500 1.00 91.12 96 ASN A O 1
ATOM 804 N N . PRO A 1 97 ? 6.594 -5.695 -20.846 1.00 89.50 97 PRO A N 1
ATOM 805 C CA . PRO A 1 97 ? 7.603 -4.683 -20.625 1.00 89.50 97 PRO A CA 1
ATOM 806 C C . PRO A 1 97 ? 7.544 -4.145 -19.189 1.00 89.50 97 PRO A C 1
ATOM 808 O O . PRO A 1 97 ? 6.490 -4.104 -18.555 1.00 89.50 97 PRO A O 1
ATOM 811 N N . SER A 1 98 ? 8.686 -3.678 -18.682 1.00 87.38 98 SER A N 1
ATOM 812 C CA . SER A 1 98 ? 8.809 -3.230 -17.291 1.00 87.38 98 SER A CA 1
ATOM 813 C C . SER A 1 98 ? 7.846 -2.098 -16.923 1.00 87.38 98 SER A C 1
ATOM 815 O O . SER A 1 98 ? 7.341 -2.079 -15.806 1.00 87.38 98 SER A O 1
ATOM 817 N N . TRP A 1 99 ? 7.564 -1.170 -17.843 1.00 84.81 99 TRP A N 1
ATOM 818 C CA . TRP A 1 99 ? 6.668 -0.042 -17.576 1.00 84.81 99 TRP A CA 1
ATOM 819 C C . TRP A 1 99 ? 5.219 -0.481 -17.337 1.00 84.81 99 TRP A C 1
ATOM 821 O O . TRP A 1 99 ? 4.584 0.082 -16.454 1.00 84.81 99 TRP A O 1
ATOM 831 N N . ASP A 1 100 ? 4.727 -1.504 -18.046 1.00 90.38 100 ASP A N 1
ATOM 832 C CA . ASP A 1 100 ? 3.369 -2.030 -17.844 1.00 90.38 100 ASP A CA 1
ATOM 833 C C . ASP A 1 100 ? 3.253 -2.667 -16.452 1.00 90.38 100 ASP A C 1
ATOM 835 O O . ASP A 1 100 ? 2.243 -2.522 -15.770 1.00 90.38 100 ASP A O 1
ATOM 839 N N . ILE A 1 101 ? 4.323 -3.322 -15.991 1.00 91.56 101 ILE A N 1
ATOM 840 C CA . ILE A 1 101 ? 4.386 -3.930 -14.657 1.00 91.56 101 ILE A CA 1
ATOM 841 C C . ILE A 1 101 ? 4.413 -2.851 -13.573 1.00 91.56 101 ILE A C 1
ATOM 843 O O . ILE A 1 101 ? 3.690 -2.946 -12.584 1.00 91.56 101 ILE A O 1
ATOM 847 N N . TYR A 1 102 ? 5.223 -1.804 -13.755 1.00 90.69 102 TYR A N 1
ATOM 848 C CA . TYR A 1 102 ? 5.260 -0.684 -12.816 1.00 90.69 102 TYR A CA 1
ATOM 849 C C . TYR A 1 102 ? 3.948 0.105 -12.795 1.00 90.69 102 TYR A C 1
ATOM 851 O O . TYR A 1 102 ? 3.561 0.584 -11.731 1.00 90.69 102 TYR A O 1
ATOM 859 N N . GLU A 1 103 ? 3.256 0.229 -13.928 1.00 92.00 103 GLU A N 1
ATOM 860 C CA . GLU A 1 103 ? 1.935 0.853 -14.012 1.00 92.00 103 GLU A CA 1
ATOM 861 C C . GLU A 1 103 ? 0.858 0.007 -13.316 1.00 92.00 103 GLU A C 1
ATOM 863 O O . GLU A 1 103 ? 0.113 0.544 -12.497 1.00 92.00 103 GLU A O 1
ATOM 868 N N . GLU A 1 104 ? 0.831 -1.311 -13.536 1.00 94.62 104 GLU A N 1
ATOM 869 C CA . GLU A 1 104 ? -0.071 -2.229 -12.822 1.00 94.62 104 GLU A CA 1
ATOM 870 C C . GLU A 1 104 ? 0.156 -2.176 -11.304 1.00 94.62 104 GLU A C 1
ATOM 872 O O . GLU A 1 104 ? -0.791 -2.024 -10.524 1.00 94.62 104 GLU A O 1
ATOM 877 N N . ASP A 1 105 ? 1.421 -2.239 -10.873 1.00 93.00 105 ASP A N 1
ATOM 878 C CA . ASP A 1 105 ? 1.780 -2.112 -9.465 1.00 93.00 105 ASP A CA 1
ATOM 879 C C . ASP A 1 105 ? 1.349 -0.745 -8.915 1.00 93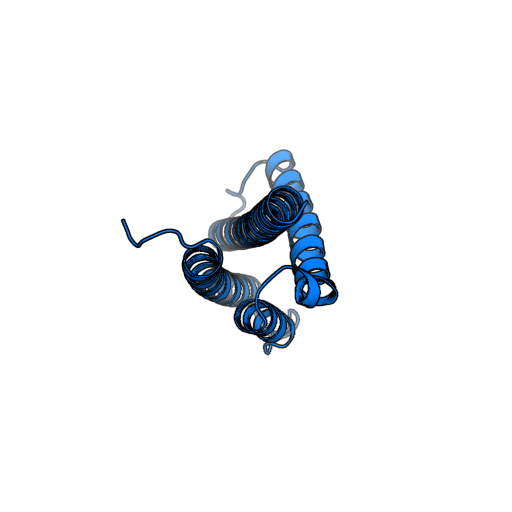.00 105 ASP A C 1
ATOM 881 O O . ASP A 1 105 ? 0.731 -0.692 -7.849 1.00 93.00 105 ASP A O 1
ATOM 885 N N . TYR A 1 106 ? 1.616 0.350 -9.628 1.00 94.62 106 TYR A N 1
ATOM 886 C CA . TYR A 1 106 ? 1.204 1.693 -9.219 1.00 94.62 106 TYR A CA 1
ATOM 887 C C . TYR A 1 106 ? -0.303 1.766 -8.954 1.00 94.62 106 TYR A C 1
ATOM 889 O O . TYR A 1 106 ? -0.730 2.150 -7.862 1.00 94.62 106 TYR A O 1
ATOM 897 N N . GLU A 1 107 ? -1.115 1.350 -9.926 1.00 96.19 107 GLU A N 1
ATOM 898 C CA . GLU A 1 107 ? -2.571 1.419 -9.831 1.00 96.19 107 GLU A CA 1
ATOM 899 C C . GLU A 1 107 ? -3.108 0.551 -8.689 1.00 96.19 107 GLU A C 1
ATOM 901 O O . GLU A 1 107 ? -3.981 0.980 -7.926 1.00 96.19 107 GLU A O 1
ATOM 906 N N . ALA A 1 108 ? -2.576 -0.662 -8.523 1.00 96.88 108 ALA A N 1
ATOM 907 C CA . ALA A 1 108 ? -3.001 -1.572 -7.467 1.00 96.88 108 ALA A CA 1
ATOM 908 C C . ALA A 1 108 ? -2.714 -1.007 -6.064 1.00 96.88 108 ALA A C 1
ATOM 910 O O . ALA A 1 108 ? -3.582 -1.055 -5.177 1.00 96.88 108 ALA A O 1
ATOM 911 N N . HIS A 1 109 ? -1.519 -0.447 -5.853 1.00 96.81 109 HIS A N 1
ATOM 912 C CA . HIS A 1 109 ? -1.135 0.126 -4.563 1.00 96.81 109 HIS A CA 1
ATOM 913 C C . HIS A 1 109 ? -1.861 1.449 -4.293 1.00 96.81 109 HIS A C 1
ATOM 915 O O . HIS A 1 109 ? -2.338 1.639 -3.174 1.00 96.81 109 HIS A O 1
ATOM 921 N N . LEU A 1 110 ? -2.060 2.307 -5.301 1.00 97.56 110 LEU A N 1
ATOM 922 C CA . LEU A 1 110 ? -2.834 3.547 -5.170 1.00 97.56 110 LEU A CA 1
ATOM 923 C C . LEU A 1 110 ? -4.299 3.272 -4.802 1.00 97.56 110 LEU A C 1
ATOM 925 O O . LEU A 1 110 ? -4.848 3.879 -3.880 1.00 97.56 110 LEU A O 1
ATOM 929 N N . ASN A 1 111 ? -4.931 2.306 -5.471 1.00 97.94 111 ASN A N 1
ATOM 930 C CA . ASN A 1 111 ? -6.296 1.893 -5.150 1.00 97.94 111 ASN A CA 1
ATOM 931 C C . ASN A 1 111 ? -6.410 1.338 -3.724 1.00 97.94 111 ASN A C 1
ATOM 933 O O . ASN A 1 111 ? -7.401 1.588 -3.031 1.00 97.94 111 ASN A O 1
ATOM 937 N N . SER A 1 112 ? -5.398 0.597 -3.272 1.00 97.88 112 SER A N 1
ATOM 938 C CA . SER A 1 112 ? -5.348 0.063 -1.910 1.00 97.88 112 SER A CA 1
ATOM 939 C C . SER A 1 112 ? -5.136 1.168 -0.879 1.00 97.88 112 SER A C 1
ATOM 941 O O . SER A 1 112 ? -5.839 1.189 0.127 1.00 97.88 112 SER A O 1
ATOM 943 N N . LEU A 1 113 ? -4.249 2.128 -1.155 1.00 98.00 113 LEU A N 1
ATOM 944 C CA . LEU A 1 113 ? -4.016 3.305 -0.318 1.00 98.00 113 LEU A CA 1
ATOM 945 C C . LEU A 1 113 ? -5.308 4.087 -0.098 1.00 98.00 113 LEU A C 1
ATOM 947 O O . LEU A 1 113 ? -5.679 4.335 1.048 1.00 98.00 113 LEU A O 1
ATOM 951 N N . ASN A 1 114 ? -6.028 4.411 -1.173 1.00 98.00 114 ASN A N 1
ATOM 952 C CA . ASN A 1 114 ? -7.277 5.166 -1.086 1.00 98.00 114 ASN A CA 1
ATOM 953 C C . ASN A 1 114 ? -8.297 4.466 -0.173 1.00 98.00 114 ASN A C 1
ATOM 955 O O . ASN A 1 114 ? -8.841 5.086 0.743 1.00 98.00 114 ASN A O 1
ATOM 959 N N . LYS A 1 115 ? -8.484 3.152 -0.347 1.00 97.94 115 LYS A N 1
ATOM 960 C CA . LYS A 1 115 ? -9.381 2.351 0.503 1.00 97.94 115 LYS A CA 1
ATOM 961 C C . LYS A 1 115 ? -8.907 2.288 1.956 1.00 97.94 115 LYS A C 1
ATOM 963 O O . LYS A 1 115 ? -9.714 2.440 2.869 1.00 97.94 115 LYS A O 1
ATOM 968 N N . ILE A 1 116 ? -7.612 2.077 2.194 1.00 96.75 116 ILE A N 1
ATOM 969 C CA . ILE A 1 116 ? -7.050 2.030 3.550 1.00 96.75 116 ILE A CA 1
ATOM 970 C C . ILE A 1 116 ? -7.218 3.375 4.259 1.00 96.75 116 ILE A C 1
ATOM 972 O O . ILE A 1 116 ? -7.586 3.385 5.429 1.00 96.75 116 ILE A O 1
ATOM 976 N N . VAL A 1 117 ? -7.021 4.504 3.575 1.00 97.00 117 VAL A N 1
ATOM 977 C CA . VAL A 1 117 ? -7.225 5.843 4.149 1.00 97.00 117 VAL A CA 1
ATOM 978 C C . VAL A 1 117 ? -8.686 6.063 4.549 1.00 97.00 117 VAL A C 1
ATOM 980 O O . VAL A 1 117 ? -8.956 6.587 5.632 1.00 97.00 117 VAL A O 1
ATOM 983 N N . GLU A 1 118 ? -9.644 5.653 3.716 1.00 96.88 118 GLU A N 1
ATOM 984 C CA . GLU A 1 118 ? -11.073 5.716 4.054 1.00 96.88 118 GLU A CA 1
ATOM 985 C C . GLU A 1 118 ? -11.405 4.867 5.289 1.00 96.88 118 GLU A C 1
ATOM 987 O O . GLU A 1 118 ? -12.079 5.332 6.215 1.00 96.88 118 GLU A O 1
ATOM 992 N N . LEU A 1 119 ? -10.879 3.642 5.338 1.00 95.69 119 LEU A N 1
ATOM 993 C CA . LEU A 1 119 ? -11.072 2.726 6.459 1.00 95.69 119 LEU A CA 1
ATOM 994 C C . LEU A 1 119 ? -10.393 3.226 7.734 1.00 95.69 119 LEU A C 1
ATOM 996 O O . LEU A 1 119 ? -10.998 3.148 8.799 1.00 95.69 119 LEU A O 1
ATOM 1000 N N . ALA A 1 120 ? -9.201 3.815 7.637 1.00 94.44 120 ALA A N 1
ATOM 1001 C CA . ALA A 1 120 ? -8.501 4.431 8.758 1.00 94.44 120 ALA A CA 1
ATOM 1002 C C . ALA A 1 120 ? -9.329 5.572 9.364 1.00 94.44 120 ALA A C 1
ATOM 1004 O O . ALA A 1 120 ? -9.521 5.620 10.579 1.00 94.44 120 ALA A O 1
ATOM 1005 N N . LYS A 1 121 ? -9.892 6.457 8.526 1.00 94.38 121 LYS A N 1
ATOM 1006 C CA . LYS A 1 121 ? -10.769 7.550 8.982 1.00 94.38 121 LYS A CA 1
ATOM 1007 C C . LYS A 1 121 ? -11.995 7.013 9.721 1.00 94.38 121 LYS A C 1
ATOM 1009 O O . LYS A 1 121 ? -12.293 7.470 10.828 1.00 94.38 121 LYS A O 1
ATOM 1014 N N . LYS A 1 122 ? -12.667 6.013 9.138 1.00 93.69 122 LYS A N 1
ATOM 1015 C CA . LYS A 1 122 ? -13.826 5.328 9.734 1.00 93.69 122 LYS A CA 1
ATOM 1016 C C . LYS A 1 122 ? -13.471 4.695 11.083 1.00 93.69 122 LYS A C 1
ATOM 1018 O O . LYS A 1 122 ? -14.176 4.905 12.068 1.00 93.69 122 LYS A O 1
ATOM 1023 N N . ASP A 1 123 ? -12.368 3.960 11.137 1.00 91.38 123 ASP A N 1
ATOM 1024 C CA . ASP A 1 123 ? -11.945 3.173 12.294 1.00 91.38 123 ASP A CA 1
ATOM 1025 C C . ASP A 1 123 ? -11.413 4.009 13.461 1.00 91.38 123 ASP A C 1
ATOM 1027 O O . ASP A 1 123 ? -11.590 3.627 14.622 1.00 91.38 123 ASP A O 1
ATOM 1031 N N . LEU A 1 124 ? -10.742 5.123 13.165 1.00 90.75 124 LEU A N 1
ATOM 1032 C CA . LEU A 1 124 ? -10.205 6.047 14.166 1.00 90.75 124 LEU A CA 1
ATOM 1033 C C . LEU A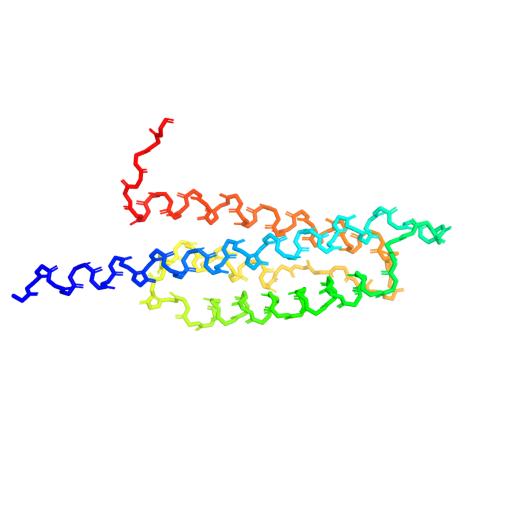 1 124 ? -11.250 7.067 14.632 1.00 90.75 124 LEU A C 1
ATOM 1035 O O . LEU A 1 124 ? -11.023 7.774 15.615 1.00 90.75 124 LEU A O 1
ATOM 1039 N N . GLY A 1 125 ? -12.408 7.121 13.965 1.00 85.88 125 GLY A N 1
ATOM 1040 C CA . GLY A 1 125 ? -13.467 8.083 14.254 1.00 85.88 125 GLY A CA 1
ATOM 1041 C C . GLY A 1 125 ? -13.117 9.507 13.817 1.00 85.88 125 GLY A C 1
ATOM 1042 O O . GLY A 1 125 ? 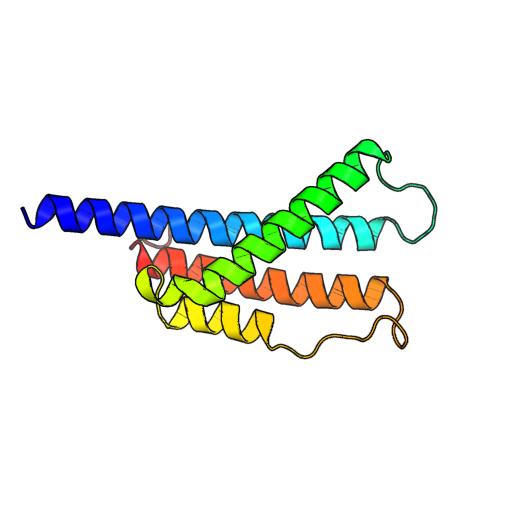-13.683 10.464 14.352 1.00 85.88 125 GLY A O 1
ATOM 1043 N N . ALA A 1 126 ? -12.195 9.661 12.861 1.00 73.00 126 ALA A N 1
ATOM 1044 C CA . ALA A 1 126 ? -11.926 10.945 12.236 1.00 73.00 126 ALA A CA 1
ATOM 1045 C C . ALA A 1 126 ? -13.172 11.341 11.436 1.00 73.00 126 ALA A C 1
ATOM 1047 O O . ALA A 1 126 ? -13.511 10.717 10.430 1.00 73.00 126 ALA A O 1
ATOM 1048 N N . LYS A 1 127 ? -13.909 12.350 11.912 1.00 48.19 127 LYS A N 1
ATOM 1049 C CA . LYS A 1 127 ? -15.020 12.916 11.141 1.00 48.19 127 LYS A CA 1
ATOM 1050 C C . LYS A 1 127 ? -14.452 13.452 9.828 1.00 48.19 127 LYS A C 1
ATOM 1052 O O . LYS A 1 127 ? -13.424 14.122 9.864 1.00 48.19 127 LYS A O 1
ATOM 1057 N N . ASN A 1 128 ? -15.123 13.163 8.710 1.00 44.09 128 ASN A N 1
ATOM 1058 C CA . ASN A 1 128 ? -14.877 13.847 7.440 1.00 44.09 128 ASN A CA 1
ATOM 1059 C C . ASN A 1 128 ? -14.834 15.354 7.732 1.00 44.09 128 ASN A C 1
ATOM 1061 O O . ASN A 1 128 ? -15.835 15.903 8.202 1.00 44.09 128 ASN A O 1
ATOM 1065 N N . ALA A 1 129 ? -13.652 15.952 7.586 1.00 40.31 129 ALA A N 1
ATOM 1066 C CA . ALA A 1 129 ? -13.463 17.392 7.679 1.00 40.31 129 ALA A CA 1
ATOM 1067 C C . ALA A 1 129 ? -14.047 18.060 6.433 1.00 40.31 129 ALA A C 1
ATOM 1069 O O . ALA A 1 129 ? -13.916 17.454 5.343 1.00 40.31 129 ALA A O 1
#

Sequence (129 aa):
MKKFYSKKWWDSKEHAYAEIIDALYDVIQYCEIKKEDYGQGNGYPLEKESEFSSNYTAAFWKIKRATDVGAFVISAEAQNVLENLRERPKLNWEDNPSWDIYEEDYEAHLNSLNKIVELAKKDLGAKNA

Radius of gyration: 16.91 Å; chains: 1; bounding box: 38×30×56 Å

pLDDT: mean 85.84, std 12.31, range [40.31, 98.0]

Foldseek 3Di:
DVVVVVVVLLVLLLVLLVLLLQLLVLLLVLLVQVLVPVVPNPGDDPVVNVVSVVSNVVSVVSLVCCLVPVVVRAPPQLSVLSVCLVPPDADDVVPDPPNVRSVVSNVSSVVSSVSSVVRSCVVSVPPDD

Secondary structure (DSSP, 8-state):
-HHHHHHHHHHHHHHHHHHHHHHHHHHHHHHHHHHHTTTTS-S--HHHHHHHHHHHHHHHHHHHHHHHHGGGTS-HHHHHHHHHHHHS----TTTS-HHHHHHHHHHHHHHHHHHHHHHHHHHHT----